Protein AF-A0A0P7IGK0-F1 (afdb_monomer)

pLDDT: mean 78.47, std 12.98, range [35.0, 95.25]

Sequence (120 aa):
MTKELELEAAMVIWEEIDNCSQQYQSAQTTGEQLEAYIVALGAYRDAVGTAQLRNDAMPFIEPLHIAWELAYRQGEIAESFDWDFTPWFVANCISFSEQGLSLKPDWQNRARTYGAKDAA

Mean predicted aligned error: 7.22 Å

Nearest PDB structures (foldseek):
  6z0c-assembly4_D  TM=3.788E-01  e=6.974E+00  Escherichia coli

Solvent-accessible surface area (backbone atoms only — not comparable to full-atom values): 6781 Å² total; per-residue (Å²): 134,55,77,65,57,49,51,53,47,29,47,52,52,33,50,45,53,49,48,48,29,50,44,51,83,75,52,93,64,91,43,77,70,60,45,54,39,23,51,25,38,36,55,33,41,73,74,61,34,72,71,48,53,43,60,66,34,47,78,46,40,63,58,49,52,52,31,49,54,45,21,48,73,73,43,91,70,90,67,47,63,76,81,48,48,45,50,49,43,52,72,70,26,42,41,63,36,75,90,44,76,45,73,40,97,57,29,70,62,53,23,50,50,49,88,58,69,79,90,120

Secondary structure (DSSP, 8-state):
--HHHHHHHHHHHHHHHHHHHHHHHH-----HHHHHHHHHHHHHHHHHHHHHHHHHHGGGHHHHHHHHHHHHTTS---S-IIIIIHHHHHHHHEEEETTEEEE-TTHHHHHHHTT-----

Structure (mmCIF, N/CA/C/O backbone):
data_AF-A0A0P7IGK0-F1
#
_entry.id   AF-A0A0P7IGK0-F1
#
loop_
_atom_site.group_PDB
_atom_site.id
_atom_site.type_symbol
_atom_site.label_atom_id
_atom_site.label_alt_id
_atom_site.label_comp_id
_atom_site.label_asym_id
_atom_site.label_entity_id
_atom_site.label_seq_id
_atom_site.pdbx_PDB_ins_code
_atom_site.Cartn_x
_atom_site.Cartn_y
_atom_site.Cartn_z
_atom_site.occupancy
_atom_site.B_iso_or_equiv
_atom_site.auth_seq_id
_atom_site.auth_comp_id
_atom_site.auth_asym_id
_atom_site.auth_atom_id
_atom_site.pdbx_PDB_model_num
ATOM 1 N N . MET A 1 1 ? 0.098 15.887 -10.584 1.00 59.16 1 MET A N 1
ATOM 2 C CA . MET A 1 1 ? -1.139 15.091 -10.466 1.00 59.16 1 MET A CA 1
ATOM 3 C C . MET A 1 1 ? -2.311 16.059 -10.330 1.00 59.16 1 MET A C 1
ATOM 5 O O . MET A 1 1 ? -2.127 17.102 -9.713 1.00 59.16 1 MET A O 1
ATOM 9 N N . THR A 1 2 ? -3.444 15.824 -10.993 1.00 74.19 2 THR A N 1
ATOM 10 C CA . THR A 1 2 ? -4.663 16.639 -10.806 1.00 74.19 2 THR A CA 1
ATOM 11 C C . THR A 1 2 ? -5.426 16.143 -9.572 1.00 74.19 2 THR A C 1
ATOM 13 O O . THR A 1 2 ? -5.249 14.997 -9.172 1.00 74.19 2 THR A O 1
ATOM 16 N N . LYS A 1 3 ? -6.302 16.970 -8.983 1.00 75.94 3 LYS A N 1
ATOM 17 C CA . LYS A 1 3 ? -7.123 16.581 -7.814 1.00 75.94 3 LYS A CA 1
ATOM 18 C C . LYS A 1 3 ? -8.012 15.358 -8.067 1.00 75.94 3 LYS A C 1
ATOM 20 O O . LYS A 1 3 ? -8.323 14.621 -7.143 1.00 75.94 3 LYS A O 1
ATOM 25 N N . GLU A 1 4 ? -8.439 15.166 -9.310 1.00 74.25 4 GLU A N 1
ATOM 26 C CA . GLU A 1 4 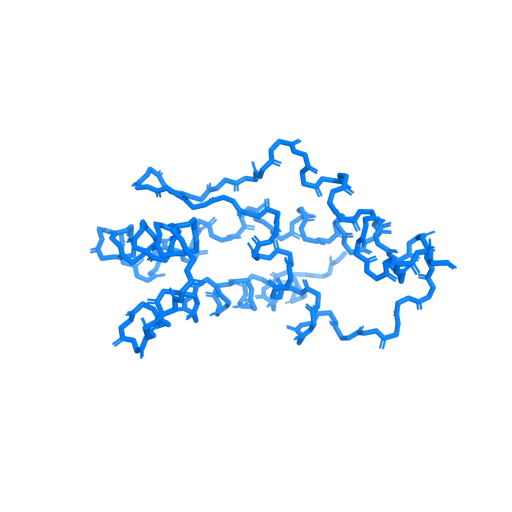? -9.239 14.008 -9.724 1.00 74.25 4 GLU A CA 1
ATOM 27 C C . GLU A 1 4 ? -8.405 12.723 -9.677 1.00 74.25 4 GLU A C 1
ATOM 29 O O . GLU A 1 4 ? -8.826 11.756 -9.054 1.00 74.25 4 GLU A O 1
ATOM 34 N N . LEU A 1 5 ? -7.173 12.757 -10.198 1.00 72.38 5 LEU A N 1
ATOM 35 C CA . LEU A 1 5 ? -6.245 11.622 -10.135 1.00 72.38 5 LEU A CA 1
ATOM 36 C C . LEU A 1 5 ? -5.850 11.271 -8.692 1.00 72.38 5 LEU A C 1
ATOM 38 O O . LEU A 1 5 ? -5.661 10.105 -8.369 1.00 72.38 5 LEU A O 1
ATOM 42 N N . GLU A 1 6 ? -5.745 12.267 -7.808 1.00 73.81 6 GLU A N 1
ATOM 43 C CA . GLU A 1 6 ? -5.492 12.042 -6.376 1.00 73.81 6 GLU A CA 1
ATOM 44 C C . GLU A 1 6 ? -6.653 11.301 -5.698 1.00 73.81 6 GLU A C 1
ATOM 46 O O . GLU A 1 6 ? -6.429 10.417 -4.873 1.00 73.81 6 GLU A O 1
ATOM 51 N N . LEU A 1 7 ? -7.896 11.637 -6.055 1.00 74.75 7 LEU A N 1
ATOM 52 C CA . LEU A 1 7 ? -9.089 10.973 -5.527 1.00 74.75 7 LEU A CA 1
ATOM 53 C C . LEU A 1 7 ? -9.243 9.553 -6.069 1.00 74.75 7 LEU A C 1
ATOM 55 O O . LEU A 1 7 ? -9.592 8.659 -5.301 1.00 74.75 7 LEU A O 1
ATOM 59 N N . GLU A 1 8 ? -8.964 9.345 -7.355 1.00 77.25 8 GLU A N 1
ATOM 60 C CA . GLU A 1 8 ? -8.943 8.015 -7.968 1.00 77.25 8 GLU A CA 1
ATOM 61 C C . GLU A 1 8 ? -7.874 7.138 -7.312 1.00 77.25 8 GLU A C 1
ATOM 63 O O . GLU A 1 8 ? -8.190 6.053 -6.835 1.00 77.25 8 GLU A O 1
ATOM 68 N N . ALA A 1 9 ? -6.647 7.644 -7.156 1.00 77.44 9 ALA A N 1
ATOM 69 C CA . ALA A 1 9 ? -5.580 6.935 -6.455 1.00 77.44 9 ALA A CA 1
ATOM 70 C C . ALA A 1 9 ? -5.970 6.585 -5.010 1.00 77.44 9 ALA A C 1
ATOM 72 O O . ALA A 1 9 ? -5.777 5.453 -4.577 1.00 77.44 9 ALA A O 1
ATOM 73 N N . ALA A 1 10 ? -6.567 7.521 -4.266 1.00 79.62 10 ALA A N 1
ATOM 74 C CA . ALA A 1 10 ? -7.054 7.241 -2.917 1.00 79.62 10 ALA A CA 1
ATOM 75 C C . ALA A 1 10 ? -8.161 6.184 -2.883 1.00 79.62 10 ALA A C 1
ATOM 77 O O . ALA A 1 10 ? -8.211 5.394 -1.943 1.00 79.62 10 ALA A O 1
ATOM 78 N N . MET A 1 11 ? -9.054 6.176 -3.876 1.00 81.50 11 MET A N 1
ATOM 79 C CA . MET A 1 11 ? -10.095 5.157 -3.983 1.00 81.50 11 MET A CA 1
ATOM 80 C C . MET A 1 11 ? -9.497 3.784 -4.256 1.00 81.50 11 MET A C 1
ATOM 82 O O . MET A 1 11 ? -9.836 2.859 -3.530 1.00 81.50 11 MET A O 1
ATOM 86 N N . VAL A 1 12 ? -8.562 3.669 -5.200 1.00 83.19 12 VAL A N 1
ATOM 87 C CA . VAL A 1 12 ? -7.899 2.392 -5.500 1.00 83.19 12 VAL A CA 1
ATOM 88 C C . VAL A 1 12 ? -7.099 1.899 -4.290 1.00 83.19 12 VAL A C 1
ATOM 90 O O . VAL A 1 12 ? -7.231 0.745 -3.902 1.00 83.19 12 VAL A O 1
ATOM 93 N N . ILE A 1 13 ? -6.337 2.769 -3.612 1.00 82.75 13 ILE A N 1
ATOM 94 C CA . ILE A 1 13 ? -5.620 2.396 -2.378 1.00 82.75 13 ILE A CA 1
ATOM 95 C C . ILE A 1 13 ? -6.606 1.880 -1.322 1.00 82.75 13 ILE A C 1
ATOM 97 O O . ILE A 1 13 ? -6.355 0.859 -0.687 1.00 82.75 13 ILE A O 1
ATOM 101 N N . TRP A 1 14 ? -7.719 2.586 -1.113 1.00 85.19 14 TRP A N 1
ATOM 102 C CA . TRP A 1 14 ? -8.732 2.180 -0.143 1.00 85.19 14 TRP A CA 1
ATOM 103 C C . TRP A 1 14 ? -9.383 0.842 -0.514 1.00 85.19 14 TRP A C 1
ATOM 105 O O . TRP A 1 14 ? -9.525 -0.007 0.363 1.00 85.19 14 TRP A O 1
ATOM 115 N N . GLU A 1 15 ? -9.749 0.639 -1.779 1.00 84.44 15 GLU A N 1
ATOM 116 C CA . GLU A 1 15 ? -10.328 -0.615 -2.270 1.00 84.44 15 GLU A CA 1
ATOM 117 C C . GLU A 1 15 ? -9.366 -1.781 -2.065 1.00 84.44 15 GLU A C 1
ATOM 119 O O . GLU A 1 15 ? -9.774 -2.819 -1.557 1.00 84.44 15 GLU A O 1
ATOM 124 N N . GLU A 1 16 ? -8.076 -1.591 -2.337 1.00 83.19 16 GLU A N 1
ATOM 125 C CA . GLU A 1 16 ? -7.069 -2.631 -2.125 1.00 83.19 16 GLU A CA 1
ATOM 126 C C . GLU A 1 16 ? -6.852 -2.953 -0.644 1.00 83.19 16 GLU A C 1
ATOM 128 O O . GLU A 1 16 ? -6.733 -4.122 -0.264 1.00 83.19 16 GLU A O 1
ATOM 133 N N . ILE A 1 17 ? -6.883 -1.942 0.225 1.00 80.69 17 ILE A N 1
ATOM 134 C CA . ILE A 1 17 ? -6.861 -2.147 1.677 1.00 80.69 17 ILE A CA 1
ATOM 135 C C . ILE A 1 17 ? -8.126 -2.904 2.124 1.00 80.69 17 ILE A C 1
ATOM 137 O O . ILE A 1 17 ? -8.041 -3.847 2.915 1.00 80.69 17 ILE A O 1
ATOM 141 N N . ASP A 1 18 ? -9.305 -2.546 1.611 1.00 81.50 18 ASP A N 1
ATOM 142 C CA . ASP A 1 18 ? -10.551 -3.233 1.957 1.00 81.50 18 ASP A CA 1
ATOM 143 C C . ASP A 1 18 ? -10.557 -4.680 1.443 1.00 81.50 18 ASP A C 1
ATOM 145 O O . ASP A 1 18 ? -10.900 -5.586 2.203 1.00 81.50 18 ASP A O 1
ATOM 149 N N . ASN A 1 19 ? -10.082 -4.923 0.219 1.00 80.19 19 ASN A N 1
ATOM 150 C CA . ASN A 1 19 ? -9.919 -6.248 -0.382 1.00 80.19 19 ASN A CA 1
ATOM 151 C C . ASN A 1 19 ? -8.998 -7.135 0.465 1.00 80.19 19 ASN A C 1
ATOM 153 O O . ASN A 1 19 ? -9.361 -8.271 0.778 1.00 80.19 19 ASN A O 1
ATOM 157 N N . CYS A 1 20 ? -7.855 -6.606 0.919 1.00 74.12 20 CYS A N 1
ATOM 158 C CA . CYS A 1 20 ? -6.967 -7.304 1.854 1.00 74.12 20 CYS A CA 1
ATOM 159 C C . CYS A 1 20 ? -7.699 -7.684 3.152 1.00 74.12 20 CYS A C 1
ATOM 161 O O . CYS A 1 20 ? -7.536 -8.795 3.658 1.00 74.12 20 CYS A O 1
ATOM 163 N N . SER A 1 21 ? -8.547 -6.789 3.674 1.00 71.75 21 SER A N 1
ATOM 164 C CA . SER A 1 21 ? -9.346 -7.056 4.878 1.00 71.75 21 SER A CA 1
ATOM 165 C C . SER A 1 21 ? -10.436 -8.111 4.654 1.00 71.75 21 SER A C 1
ATOM 167 O O . SER A 1 21 ? -10.701 -8.912 5.542 1.00 71.75 21 SER A O 1
ATOM 169 N N . GLN A 1 22 ? -11.063 -8.157 3.475 1.00 70.12 22 GLN A N 1
ATOM 170 C CA . GLN A 1 22 ? -12.124 -9.121 3.163 1.00 70.12 22 GLN A CA 1
ATOM 171 C C . GLN A 1 22 ? -11.570 -10.517 2.866 1.00 70.12 22 GLN A C 1
ATOM 173 O O . GLN A 1 22 ? -12.211 -11.523 3.184 1.00 70.12 22 GLN A O 1
ATOM 178 N N . GLN A 1 23 ? -10.359 -10.605 2.308 1.00 66.81 23 GLN A N 1
ATOM 179 C CA . GLN A 1 23 ? -9.670 -11.882 2.132 1.00 66.81 23 GLN A CA 1
ATOM 180 C C . GLN A 1 23 ? -9.487 -12.611 3.475 1.00 66.81 23 GLN A C 1
ATOM 182 O O . GLN A 1 23 ? -9.618 -13.827 3.494 1.00 66.81 23 GLN A O 1
ATOM 187 N N . TYR A 1 24 ? -9.372 -11.910 4.612 1.00 60.41 24 TYR A N 1
ATOM 188 C CA . TYR A 1 24 ? -9.472 -12.505 5.960 1.00 60.41 24 TYR A CA 1
ATOM 189 C C . TYR A 1 24 ? -10.686 -13.416 6.137 1.00 60.41 24 TYR A C 1
ATOM 191 O O . TYR A 1 24 ? -10.587 -14.539 6.623 1.00 60.41 24 TYR A O 1
ATOM 199 N N . GLN A 1 25 ? -11.856 -12.904 5.752 1.00 55.44 25 GLN A N 1
ATOM 200 C CA . GLN A 1 25 ? -13.133 -13.554 6.012 1.00 55.44 25 GLN A CA 1
ATOM 201 C C . GLN A 1 25 ? -13.324 -14.788 5.124 1.00 55.44 25 GLN A C 1
ATOM 203 O O . GLN A 1 25 ? -14.204 -15.605 5.393 1.00 55.44 25 GLN A O 1
ATOM 208 N N . SER A 1 26 ? -12.512 -14.925 4.070 1.00 53.47 26 SER A N 1
ATOM 209 C CA . SER A 1 26 ? -12.669 -15.943 3.030 1.00 53.47 26 SER A CA 1
ATOM 210 C C . SER A 1 26 ? -11.466 -16.880 2.854 1.00 53.47 26 SER A C 1
ATOM 212 O O . SER A 1 26 ? -11.644 -17.971 2.310 1.00 53.47 26 SER A O 1
ATOM 214 N N .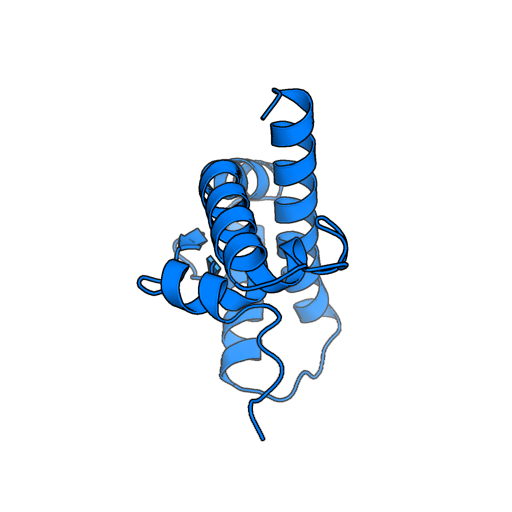 ALA A 1 27 ? -10.262 -16.515 3.308 1.00 51.56 27 ALA A N 1
ATOM 215 C CA . ALA A 1 27 ? -9.025 -17.192 2.930 1.00 51.56 27 ALA A CA 1
ATOM 216 C C . ALA A 1 27 ? -8.419 -18.064 4.047 1.00 51.56 27 ALA A C 1
ATOM 218 O O . ALA A 1 27 ? -8.087 -17.600 5.133 1.00 51.56 27 ALA A O 1
ATOM 219 N N . GLN A 1 28 ? -8.176 -19.338 3.712 1.00 48.56 28 GLN A N 1
ATOM 220 C CA . GLN A 1 28 ? -7.241 -20.252 4.389 1.00 48.56 28 GLN A CA 1
ATOM 221 C C . GLN A 1 28 ? -5.795 -20.013 3.897 1.00 48.56 28 GLN A C 1
ATOM 223 O O . GLN A 1 28 ? -5.120 -20.937 3.439 1.00 48.56 28 GLN A O 1
ATOM 228 N N . THR A 1 29 ? -5.331 -18.763 3.854 1.00 52.28 29 THR A N 1
ATOM 229 C CA . THR A 1 29 ? -4.056 -18.425 3.197 1.00 52.28 29 THR A CA 1
ATOM 230 C C . THR A 1 29 ? -2.849 -18.836 4.036 1.00 52.28 29 THR A C 1
ATOM 232 O O . THR A 1 29 ? -2.621 -18.333 5.129 1.00 52.28 29 THR A O 1
ATOM 235 N N . THR A 1 30 ? -2.040 -19.741 3.487 1.00 50.28 30 THR A N 1
ATOM 236 C CA . THR A 1 30 ? -0.821 -20.278 4.095 1.00 50.28 30 THR A CA 1
ATOM 237 C C . THR A 1 30 ? 0.334 -19.278 4.023 1.00 50.28 30 THR A C 1
ATOM 239 O O . THR A 1 30 ? 0.994 -19.152 2.992 1.00 50.28 30 THR A O 1
ATOM 242 N N . GLY A 1 31 ? 0.593 -18.600 5.140 1.00 59.22 31 GLY A N 1
ATOM 243 C CA . GLY A 1 31 ? 1.806 -17.826 5.402 1.00 59.22 31 GLY A CA 1
ATOM 244 C C . GLY A 1 31 ? 1.636 -16.976 6.661 1.00 59.22 31 GLY A C 1
ATOM 245 O O . GLY A 1 31 ? 0.892 -16.002 6.621 1.00 59.22 31 GLY A O 1
ATOM 246 N N . GLU A 1 32 ? 2.335 -17.310 7.756 1.00 56.97 32 GLU A N 1
ATOM 247 C CA . GLU A 1 32 ? 2.165 -16.666 9.082 1.00 56.97 32 GLU A CA 1
ATOM 248 C C . GLU A 1 32 ? 2.201 -15.128 9.029 1.00 56.97 32 GLU A C 1
ATOM 250 O O . GLU A 1 32 ? 1.452 -14.459 9.736 1.00 56.97 32 GLU A O 1
ATOM 255 N N . GLN A 1 33 ? 3.046 -14.551 8.169 1.00 60.28 33 GLN A N 1
ATOM 256 C CA . GLN A 1 33 ? 3.157 -13.097 8.028 1.00 60.28 33 GLN A CA 1
ATOM 257 C C . GLN A 1 33 ? 1.969 -12.467 7.296 1.00 60.28 33 GLN A C 1
ATOM 259 O O . GLN A 1 33 ? 1.561 -11.376 7.677 1.00 60.28 33 GLN A O 1
ATOM 264 N N . LEU A 1 34 ? 1.416 -13.134 6.278 1.00 62.50 34 LEU A N 1
ATOM 265 C CA . LEU A 1 34 ? 0.256 -12.650 5.523 1.00 62.50 34 LEU A CA 1
ATOM 266 C C . LEU A 1 34 ? -1.016 -12.748 6.373 1.00 62.50 34 LEU A C 1
ATOM 268 O O . LEU A 1 34 ? -1.822 -11.824 6.391 1.00 62.50 34 LEU A O 1
ATOM 272 N N . GLU A 1 35 ? -1.154 -13.835 7.129 1.00 67.44 35 GLU A N 1
ATOM 273 C CA . GLU A 1 35 ? -2.282 -14.051 8.033 1.00 67.44 35 GLU A CA 1
ATOM 274 C C . GLU A 1 35 ? -2.300 -13.014 9.167 1.00 67.44 35 GLU A C 1
ATOM 276 O O . GLU A 1 35 ? -3.319 -12.360 9.381 1.00 67.44 35 GLU A O 1
ATOM 281 N N . ALA A 1 36 ? -1.159 -12.757 9.818 1.00 68.31 36 ALA A N 1
ATOM 282 C CA . ALA A 1 36 ? -1.048 -11.700 10.828 1.00 68.31 36 ALA A CA 1
ATOM 283 C C . ALA A 1 36 ? -1.365 -10.301 10.260 1.00 68.31 36 ALA A C 1
ATOM 285 O O . ALA A 1 36 ? -1.982 -9.479 10.939 1.00 68.31 36 ALA A O 1
ATOM 286 N N . TYR A 1 37 ? -0.978 -10.043 9.007 1.00 69.25 37 TYR A N 1
ATOM 287 C CA . TYR A 1 37 ? -1.248 -8.791 8.294 1.00 69.25 37 TYR A CA 1
ATOM 288 C C . TYR A 1 37 ? -2.740 -8.539 8.103 1.00 69.25 37 TYR A C 1
ATOM 290 O O . TYR A 1 37 ? -3.263 -7.471 8.418 1.00 69.25 37 TYR A O 1
ATOM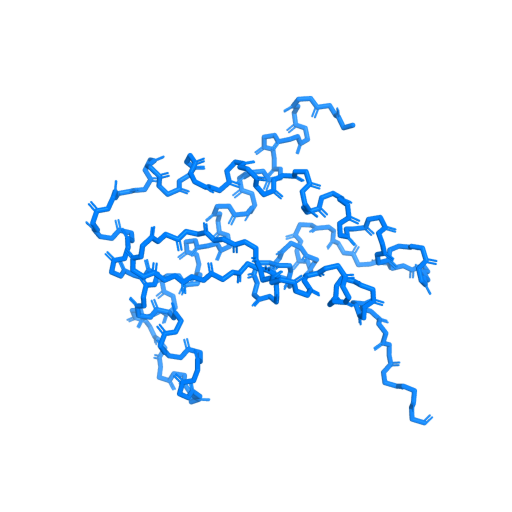 298 N N . ILE A 1 38 ? -3.415 -9.563 7.593 1.00 71.56 38 ILE A N 1
ATOM 299 C CA . ILE A 1 38 ? -4.831 -9.551 7.271 1.00 71.56 38 ILE A CA 1
ATOM 300 C C . ILE A 1 38 ? -5.664 -9.444 8.561 1.00 71.56 38 ILE A C 1
ATOM 302 O O . ILE A 1 38 ? -6.613 -8.662 8.620 1.00 71.56 38 ILE A O 1
ATOM 306 N N . VAL A 1 39 ? -5.259 -10.152 9.623 1.00 74.62 39 VAL A N 1
ATOM 307 C CA . VAL A 1 39 ? -5.886 -10.078 10.953 1.00 74.62 39 VAL A CA 1
ATOM 308 C C . VAL A 1 39 ? -5.776 -8.675 11.551 1.00 74.62 39 VAL A C 1
ATOM 310 O O . VAL A 1 39 ? -6.783 -8.122 11.993 1.00 74.62 39 VAL A O 1
ATOM 313 N N . ALA A 1 40 ? -4.580 -8.076 11.549 1.00 75.00 40 ALA A N 1
ATOM 314 C CA . ALA A 1 40 ? -4.373 -6.740 12.109 1.00 75.00 40 ALA A CA 1
ATOM 315 C C . ALA A 1 40 ? -5.198 -5.675 11.370 1.00 75.00 40 ALA A C 1
ATOM 317 O O . ALA A 1 40 ? -5.782 -4.792 11.998 1.00 75.00 40 ALA A O 1
ATOM 318 N N . LEU A 1 41 ? -5.294 -5.783 10.042 1.00 77.19 41 LEU A N 1
ATOM 319 C CA . LEU A 1 41 ? -6.086 -4.872 9.221 1.00 77.19 41 LEU A CA 1
ATOM 320 C C . LEU A 1 41 ? -7.598 -5.044 9.437 1.00 77.19 41 LEU A C 1
ATOM 322 O O . LEU A 1 41 ? -8.313 -4.046 9.542 1.00 77.19 41 LEU A O 1
ATOM 326 N N . GLY A 1 42 ? -8.086 -6.283 9.548 1.00 79.62 42 GLY A N 1
ATOM 327 C CA . GLY A 1 42 ? -9.482 -6.559 9.897 1.00 79.62 42 GLY A CA 1
ATOM 328 C C . GLY A 1 42 ? -9.858 -5.964 11.257 1.00 79.62 42 GLY A C 1
ATOM 329 O O . GLY A 1 42 ? -10.826 -5.213 11.358 1.00 79.62 42 GLY A O 1
ATOM 330 N N . ALA A 1 43 ? -9.029 -6.202 12.279 1.00 80.50 43 ALA A N 1
ATOM 331 C CA . ALA A 1 43 ? -9.230 -5.646 13.616 1.00 80.50 43 ALA A CA 1
ATOM 332 C C . ALA A 1 43 ? -9.205 -4.108 13.622 1.00 80.50 43 ALA A C 1
ATOM 334 O O . ALA A 1 43 ? -10.030 -3.472 14.281 1.00 80.50 43 ALA A O 1
ATOM 335 N N . TYR A 1 44 ? -8.291 -3.499 12.860 1.00 81.56 44 TYR A N 1
ATOM 336 C CA . TYR A 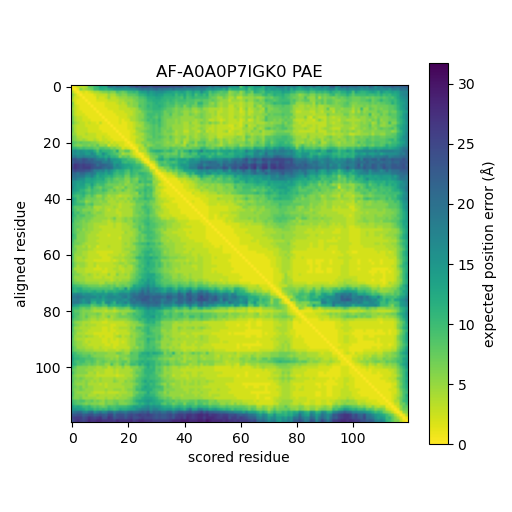1 44 ? -8.224 -2.047 12.724 1.00 81.56 44 TYR A CA 1
ATOM 337 C C . TYR A 1 44 ? -9.483 -1.480 12.059 1.00 81.56 44 TYR A C 1
ATOM 339 O O . TYR A 1 44 ? -10.088 -0.548 12.589 1.00 81.56 44 TYR A O 1
ATOM 347 N N . ARG A 1 45 ? -9.932 -2.077 10.945 1.00 83.25 45 ARG A N 1
ATOM 348 C CA . ARG A 1 45 ? -11.174 -1.693 10.258 1.00 83.25 45 ARG A CA 1
ATOM 349 C C . ARG A 1 45 ? -12.379 -1.773 11.192 1.00 83.25 45 ARG A C 1
ATOM 351 O O . ARG A 1 45 ? -13.175 -0.835 11.208 1.00 83.25 45 ARG A O 1
ATOM 358 N N . ASP A 1 46 ? -12.511 -2.853 11.955 1.00 84.69 46 ASP A N 1
ATOM 359 C CA . ASP A 1 46 ? -13.619 -3.033 12.898 1.00 84.69 46 ASP A CA 1
ATOM 360 C C . ASP A 1 46 ? -13.595 -1.982 14.020 1.00 84.69 46 ASP A C 1
ATOM 362 O O . ASP A 1 46 ? -14.649 -1.549 14.490 1.00 84.69 46 ASP A O 1
ATOM 366 N N . ALA A 1 47 ? -12.404 -1.521 14.417 1.00 85.62 47 ALA A N 1
ATOM 367 C CA . ALA A 1 47 ? -12.238 -0.497 15.442 1.00 85.62 47 ALA A CA 1
ATOM 368 C C . ALA A 1 47 ? -12.543 0.928 14.946 1.00 85.62 47 ALA A C 1
ATOM 370 O O . ALA A 1 47 ? -13.168 1.703 15.673 1.00 85.62 47 ALA A O 1
ATOM 371 N N . VAL A 1 48 ? -12.096 1.299 13.739 1.00 84.44 48 VAL A N 1
ATOM 372 C CA . VAL A 1 48 ? -12.175 2.692 13.245 1.00 84.44 48 VAL A CA 1
ATOM 373 C C . VAL A 1 48 ? -13.305 2.938 12.241 1.00 84.44 48 VAL A C 1
ATOM 375 O O . VAL A 1 48 ? -13.748 4.073 12.057 1.00 84.44 48 VAL A O 1
ATOM 378 N N . GLY A 1 49 ? -13.804 1.880 11.604 1.00 86.50 49 GLY A N 1
ATOM 379 C CA . GLY A 1 49 ? -14.815 1.935 10.556 1.00 86.50 49 GLY A CA 1
ATOM 380 C C . GLY A 1 49 ? -14.279 2.379 9.189 1.00 86.50 49 GLY A C 1
ATOM 381 O O . GLY A 1 49 ? -13.224 2.996 9.047 1.00 86.50 49 GLY A O 1
ATOM 382 N N . THR A 1 50 ? -15.058 2.096 8.142 1.00 83.81 50 THR A N 1
ATOM 383 C CA . THR A 1 50 ? -14.668 2.311 6.736 1.00 83.81 50 THR A CA 1
ATOM 384 C C . THR A 1 50 ? -14.332 3.770 6.401 1.00 83.81 50 THR A C 1
ATOM 386 O O . THR A 1 50 ? -13.437 4.027 5.601 1.00 83.81 50 THR A O 1
ATOM 389 N N . ALA A 1 51 ? -15.021 4.740 7.011 1.00 86.19 51 ALA A N 1
ATOM 390 C CA . ALA A 1 51 ? -14.778 6.159 6.743 1.00 86.19 51 ALA A CA 1
ATOM 391 C C . ALA A 1 51 ? -13.401 6.620 7.247 1.00 86.19 51 ALA A C 1
ATOM 393 O O . ALA A 1 51 ? -12.709 7.361 6.551 1.00 86.19 51 ALA A O 1
ATOM 394 N N . GLN A 1 52 ? -12.998 6.164 8.436 1.00 86.19 52 GLN A N 1
ATOM 395 C CA . GLN A 1 52 ? -11.697 6.503 8.998 1.00 86.19 52 GLN A CA 1
ATOM 396 C C . GLN A 1 52 ? -10.581 5.774 8.247 1.00 86.19 52 GLN A C 1
ATOM 398 O O . GLN A 1 52 ? -9.629 6.421 7.832 1.00 86.19 52 GLN A O 1
ATOM 403 N N . LEU A 1 53 ? -10.777 4.492 7.918 1.00 83.38 53 LEU A N 1
ATOM 404 C CA . LEU A 1 53 ? -9.846 3.732 7.079 1.00 83.38 53 LEU A CA 1
ATOM 405 C C . LEU A 1 53 ? -9.544 4.440 5.745 1.00 83.38 53 LEU A C 1
ATOM 407 O O . LEU A 1 53 ? -8.395 4.501 5.314 1.00 83.38 53 LEU A O 1
ATOM 411 N N . ARG A 1 54 ? -10.566 5.029 5.110 1.00 84.88 54 ARG A N 1
ATOM 412 C CA . ARG A 1 54 ? -10.395 5.846 3.900 1.00 84.88 54 ARG A CA 1
ATOM 413 C C . ARG A 1 54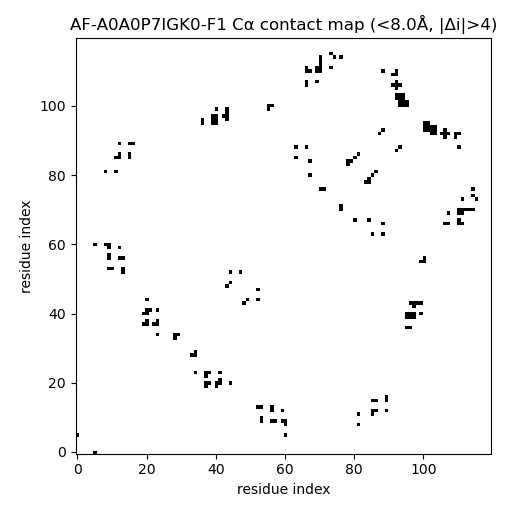 ? -9.580 7.115 4.161 1.00 84.88 54 ARG A C 1
ATOM 415 O O . ARG A 1 54 ? -8.727 7.457 3.349 1.00 84.88 54 ARG A O 1
ATOM 422 N N . ASN A 1 55 ? -9.829 7.815 5.268 1.00 87.81 55 ASN A N 1
ATOM 423 C CA . ASN A 1 55 ? -9.027 8.984 5.643 1.00 87.81 55 ASN A CA 1
ATOM 424 C C . ASN A 1 55 ? -7.561 8.608 5.877 1.00 87.81 55 ASN A C 1
ATOM 426 O O . ASN A 1 55 ? -6.677 9.348 5.455 1.00 87.81 55 ASN A O 1
ATOM 430 N N . ASP A 1 56 ? -7.307 7.451 6.483 1.00 87.38 56 ASP A N 1
ATOM 431 C CA . ASP A 1 56 ? -5.956 6.962 6.761 1.00 87.38 56 ASP A CA 1
ATOM 432 C C . ASP A 1 56 ? -5.235 6.472 5.500 1.00 87.38 56 ASP A C 1
ATOM 434 O O . ASP A 1 56 ? -4.009 6.403 5.489 1.00 87.38 56 ASP A O 1
ATOM 438 N N . ALA A 1 57 ? -5.968 6.185 4.418 1.00 86.44 57 ALA A N 1
ATOM 439 C CA . ALA A 1 57 ? -5.404 5.860 3.111 1.00 86.44 57 ALA A CA 1
ATOM 440 C C . ALA A 1 57 ? -4.921 7.101 2.329 1.00 86.44 57 ALA A C 1
ATOM 442 O O . ALA A 1 57 ? -3.969 7.013 1.551 1.00 86.44 57 ALA A O 1
ATOM 443 N N . MET A 1 58 ? -5.538 8.271 2.546 1.00 88.12 58 MET A N 1
ATOM 444 C CA . MET A 1 58 ? -5.226 9.516 1.819 1.00 88.12 58 MET A CA 1
ATOM 445 C C . MET A 1 58 ? -3.737 9.923 1.863 1.00 88.12 58 MET A C 1
ATOM 447 O O . MET A 1 58 ? -3.207 10.326 0.826 1.00 88.12 58 MET A O 1
ATOM 451 N N . PRO A 1 59 ? -3.011 9.808 2.994 1.00 90.81 59 PRO A N 1
ATOM 452 C CA . PRO A 1 59 ? -1.588 10.146 3.054 1.00 90.81 59 PRO A CA 1
ATOM 453 C C . PRO A 1 59 ? -0.690 9.307 2.134 1.00 90.81 59 PRO A C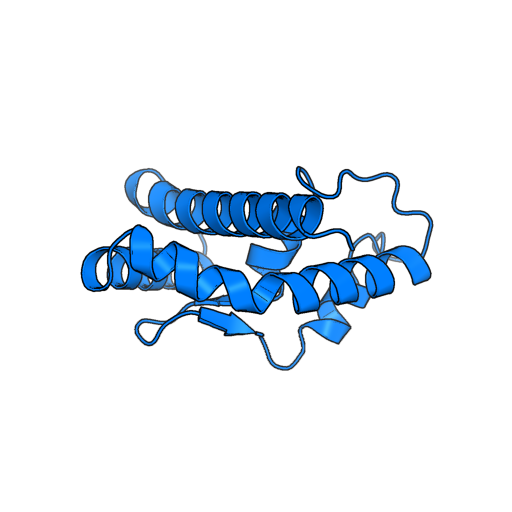 1
ATOM 455 O O . PRO A 1 59 ? 0.458 9.687 1.912 1.00 90.81 59 PRO A O 1
ATOM 458 N N . PHE A 1 60 ? -1.174 8.185 1.591 1.00 91.38 60 PHE A N 1
ATOM 459 C CA . PHE A 1 60 ? -0.387 7.319 0.711 1.00 91.38 60 PHE A CA 1
ATOM 460 C C . PHE A 1 60 ? -0.457 7.702 -0.772 1.00 91.38 60 PHE A C 1
ATOM 462 O O . PHE A 1 60 ? 0.302 7.131 -1.551 1.00 91.38 60 PHE A O 1
ATOM 469 N N . ILE A 1 61 ? -1.272 8.692 -1.166 1.00 90.56 61 ILE A N 1
ATOM 470 C CA . ILE A 1 61 ? -1.355 9.166 -2.562 1.00 90.56 61 ILE A CA 1
ATOM 471 C C . ILE A 1 61 ? 0.019 9.625 -3.084 1.00 90.56 61 ILE A C 1
ATOM 473 O O . ILE A 1 61 ? 0.477 9.184 -4.138 1.00 90.56 61 ILE A O 1
ATOM 477 N N . GLU A 1 62 ? 0.696 10.514 -2.352 1.00 91.50 62 GLU A N 1
ATOM 478 C CA . GLU A 1 62 ? 2.011 11.028 -2.754 1.00 91.50 62 GLU A CA 1
ATOM 479 C C . GLU A 1 62 ? 3.082 9.916 -2.766 1.00 91.50 62 GLU A C 1
ATOM 481 O O . GLU A 1 62 ? 3.767 9.766 -3.782 1.00 91.50 62 GLU A O 1
ATOM 486 N N . PRO A 1 63 ? 3.210 9.080 -1.717 1.00 94.12 63 PRO A N 1
ATOM 487 C CA . PRO A 1 63 ? 4.071 7.901 -1.739 1.00 94.12 63 PRO A CA 1
ATOM 488 C C . PRO A 1 63 ? 3.814 6.943 -2.909 1.00 94.12 63 PRO A C 1
ATOM 490 O O . PRO A 1 63 ? 4.781 6.479 -3.510 1.00 94.12 63 PRO A O 1
ATOM 493 N N . LEU A 1 64 ? 2.551 6.676 -3.262 1.00 90.94 64 LEU A N 1
ATOM 494 C CA . LEU A 1 64 ? 2.183 5.837 -4.407 1.00 90.94 64 LEU A CA 1
ATOM 495 C C . LEU A 1 64 ? 2.699 6.450 -5.713 1.00 90.94 64 LEU A C 1
ATOM 497 O O . LEU A 1 64 ? 3.339 5.764 -6.508 1.00 90.94 64 LEU A O 1
ATOM 501 N N . HIS A 1 65 ? 2.494 7.754 -5.912 1.00 89.69 65 HIS A N 1
ATOM 502 C CA . HIS A 1 65 ? 2.991 8.451 -7.097 1.00 89.69 65 HIS A CA 1
ATOM 503 C C . HIS A 1 65 ? 4.524 8.424 -7.183 1.00 89.69 65 HIS A C 1
ATOM 505 O O . HIS A 1 65 ? 5.084 8.116 -8.233 1.00 89.69 65 HIS A O 1
ATOM 511 N N . ILE A 1 66 ? 5.220 8.682 -6.071 1.00 92.12 66 ILE A N 1
ATOM 512 C CA . ILE A 1 66 ? 6.686 8.595 -6.022 1.00 92.12 66 ILE A CA 1
ATOM 513 C C . ILE A 1 66 ? 7.147 7.165 -6.314 1.00 92.12 66 ILE A C 1
ATOM 515 O O . ILE A 1 66 ? 8.119 6.973 -7.042 1.00 92.12 66 ILE A O 1
ATOM 519 N N . ALA A 1 67 ? 6.478 6.160 -5.753 1.00 91.19 67 ALA A N 1
ATOM 520 C CA . ALA A 1 67 ? 6.813 4.766 -5.991 1.00 91.19 67 ALA A CA 1
ATOM 521 C C . ALA A 1 67 ? 6.649 4.402 -7.475 1.00 91.19 67 ALA A C 1
ATOM 523 O O . ALA A 1 67 ? 7.531 3.749 -8.029 1.00 91.19 67 ALA A O 1
ATOM 524 N N . TRP A 1 68 ? 5.580 4.878 -8.121 1.00 88.25 68 TRP A N 1
ATOM 525 C CA . TRP A 1 68 ? 5.338 4.669 -9.548 1.00 88.25 68 TRP A CA 1
ATOM 526 C C . TRP A 1 68 ? 6.445 5.285 -10.400 1.00 88.25 68 TRP A C 1
ATOM 528 O O . TRP A 1 68 ? 7.026 4.616 -11.247 1.00 88.25 68 TRP A O 1
ATOM 538 N N . GLU A 1 69 ? 6.819 6.533 -10.114 1.00 88.94 69 GLU A N 1
ATOM 539 C CA . GLU A 1 69 ? 7.923 7.222 -10.789 1.00 88.94 69 GLU A CA 1
ATOM 540 C C . GLU A 1 69 ? 9.271 6.514 -10.588 1.00 88.94 69 GLU A C 1
ATOM 542 O O . GLU A 1 69 ? 10.087 6.427 -11.507 1.00 88.94 69 GLU A O 1
ATOM 547 N N . LEU A 1 70 ? 9.531 6.002 -9.381 1.00 89.75 70 LEU A N 1
ATOM 548 C CA . LEU A 1 70 ? 10.746 5.242 -9.087 1.00 89.75 70 LEU A CA 1
ATOM 549 C C . LEU A 1 70 ? 10.803 3.936 -9.877 1.00 89.75 70 LEU A C 1
ATOM 551 O O . LEU A 1 70 ? 11.879 3.584 -10.363 1.00 89.75 70 LEU A O 1
ATOM 555 N N . ALA A 1 71 ? 9.671 3.250 -10.000 1.00 86.31 71 ALA A N 1
ATOM 556 C CA . ALA A 1 71 ? 9.552 2.020 -10.759 1.00 86.31 71 ALA A CA 1
ATOM 557 C C . ALA A 1 71 ? 9.700 2.297 -12.269 1.00 86.31 71 ALA A C 1
ATOM 559 O O . ALA A 1 71 ? 10.538 1.690 -12.933 1.00 86.31 71 ALA A O 1
ATOM 560 N N . TYR A 1 72 ? 8.988 3.298 -12.798 1.00 82.25 72 TYR A N 1
ATOM 561 C CA . TYR A 1 72 ? 9.007 3.676 -14.217 1.00 82.25 72 TYR A CA 1
ATOM 562 C C . TYR A 1 72 ? 10.396 4.123 -14.704 1.00 82.25 72 TYR A C 1
ATOM 564 O O . TYR A 1 72 ? 10.767 3.945 -15.860 1.00 82.25 72 TYR A O 1
ATOM 572 N N . ARG A 1 73 ? 11.225 4.692 -13.822 1.00 76.88 73 ARG A N 1
ATOM 573 C CA . ARG A 1 73 ? 12.611 5.064 -14.164 1.00 76.88 73 ARG A CA 1
ATOM 574 C C . ARG A 1 73 ? 13.564 3.873 -14.296 1.00 76.88 73 ARG A C 1
ATOM 576 O O . ARG A 1 73 ? 14.645 4.056 -14.851 1.00 76.88 73 ARG A O 1
ATOM 583 N N . GLN A 1 74 ? 13.212 2.695 -13.778 1.00 72.06 74 GLN A N 1
ATOM 584 C CA . GLN A 1 74 ? 14.028 1.476 -13.887 1.00 72.06 74 GLN A CA 1
ATOM 585 C C . GLN A 1 74 ? 13.755 0.691 -15.182 1.00 72.06 74 GLN A C 1
ATOM 587 O O . GLN A 1 74 ? 14.545 -0.176 -15.548 1.00 72.06 74 GLN A O 1
ATOM 592 N N . GLY A 1 75 ? 12.684 1.020 -15.910 1.00 65.69 75 GLY A N 1
ATOM 593 C CA . GLY A 1 75 ? 12.340 0.429 -17.201 1.00 65.69 75 GLY A CA 1
ATOM 594 C C . GLY A 1 75 ? 10.945 0.847 -17.663 1.00 65.69 75 GLY A C 1
ATOM 595 O O . GLY A 1 75 ? 10.172 1.405 -16.893 1.00 65.69 75 GLY A O 1
ATOM 596 N N . GLU A 1 76 ? 10.603 0.568 -18.922 1.00 59.88 76 GLU A N 1
ATOM 597 C CA . GLU A 1 76 ? 9.236 0.764 -19.418 1.00 59.88 76 GLU A CA 1
ATOM 598 C C . GLU A 1 76 ? 8.305 -0.265 -18.769 1.00 59.88 76 GLU A C 1
ATOM 600 O O . GLU A 1 76 ? 8.176 -1.402 -19.226 1.00 59.88 76 GLU A O 1
ATOM 605 N N . ILE A 1 77 ? 7.675 0.124 -17.665 1.00 62.34 77 ILE A N 1
ATOM 606 C CA . ILE A 1 77 ? 6.618 -0.667 -17.048 1.00 62.34 77 ILE A CA 1
ATOM 607 C C . ILE A 1 77 ? 5.365 -0.462 -17.903 1.00 62.34 77 ILE A C 1
ATOM 609 O O . ILE A 1 77 ? 4.776 0.615 -17.901 1.00 62.34 77 ILE A O 1
ATOM 613 N N . ALA A 1 78 ? 4.982 -1.489 -18.662 1.00 59.62 78 ALA A N 1
ATOM 614 C CA . ALA A 1 78 ? 3.764 -1.500 -19.482 1.00 59.62 78 ALA A CA 1
ATOM 615 C C . ALA A 1 78 ? 2.500 -1.882 -18.683 1.00 59.62 78 ALA A C 1
ATOM 617 O O . ALA A 1 78 ? 1.452 -2.145 -19.270 1.00 59.62 78 ALA A O 1
ATOM 618 N N . GLU A 1 79 ? 2.621 -1.976 -17.362 1.00 70.38 79 GLU A N 1
ATOM 619 C CA . GLU A 1 79 ? 1.583 -2.467 -16.460 1.00 70.38 79 GLU A CA 1
ATOM 620 C C . GLU A 1 79 ? 0.614 -1.352 -16.070 1.00 70.38 79 GLU A C 1
ATOM 622 O O . GLU A 1 79 ? 0.924 -0.160 -16.153 1.00 70.38 79 GLU A O 1
ATOM 627 N N . SER A 1 80 ? -0.591 -1.741 -15.675 1.00 81.00 80 SER A N 1
ATOM 628 C CA . SER A 1 80 ? -1.615 -0.790 -15.275 1.00 81.00 80 SER A CA 1
ATOM 629 C C . SER A 1 80 ? -1.315 -0.231 -13.877 1.00 81.00 80 SER A C 1
ATOM 631 O O . SER A 1 80 ? -0.982 -0.954 -12.936 1.00 81.00 80 SER A O 1
ATOM 633 N N . PHE A 1 81 ? -1.468 1.088 -13.732 1.00 82.38 81 PHE A N 1
ATOM 634 C CA . PHE A 1 81 ? -1.280 1.778 -12.455 1.00 82.38 81 PHE A CA 1
ATOM 635 C C . PHE A 1 81 ? -2.254 1.277 -11.375 1.00 82.38 81 PHE A C 1
ATOM 637 O O . PHE A 1 81 ? -1.863 1.052 -10.231 1.00 82.38 81 PHE A O 1
ATOM 644 N N . ASP A 1 82 ? -3.521 1.109 -11.737 1.00 79.25 82 ASP A N 1
ATOM 645 C CA . ASP A 1 82 ? -4.637 0.765 -10.860 1.00 79.25 82 ASP A CA 1
ATOM 646 C C . ASP A 1 82 ? -4.801 -0.747 -10.638 1.00 79.25 82 ASP A C 1
ATOM 648 O O . ASP A 1 82 ? -5.098 -1.153 -9.519 1.00 79.25 82 ASP A O 1
ATOM 652 N N . TRP A 1 83 ? -4.553 -1.577 -11.656 1.00 77.06 83 TRP A N 1
ATOM 653 C CA . TRP A 1 83 ? -4.778 -3.028 -11.598 1.00 77.06 83 TRP A CA 1
ATOM 654 C C . TRP A 1 83 ? -3.551 -3.837 -11.176 1.00 77.06 83 TRP A C 1
ATOM 656 O O . TRP A 1 83 ? -3.717 -4.911 -10.603 1.00 77.06 83 TRP A O 1
ATOM 666 N N . ASP A 1 84 ? -2.339 -3.336 -11.428 1.00 82.69 84 ASP A N 1
ATOM 667 C CA . ASP A 1 84 ? -1.104 -4.075 -11.133 1.00 82.69 84 ASP A CA 1
ATOM 668 C C . ASP A 1 84 ? -0.292 -3.375 -10.035 1.00 82.69 84 ASP A C 1
ATOM 670 O O . ASP A 1 84 ? -0.003 -3.942 -8.973 1.00 82.69 84 ASP A O 1
ATOM 674 N N . PHE A 1 85 ? 0.035 -2.099 -10.252 1.00 86.12 85 PHE A N 1
ATOM 675 C CA . PHE A 1 85 ? 0.986 -1.403 -9.394 1.00 86.12 85 PHE A CA 1
ATOM 676 C C . PHE A 1 85 ? 0.426 -1.003 -8.038 1.00 86.12 85 PHE A C 1
ATOM 678 O O . PHE A 1 85 ? 1.098 -1.184 -7.022 1.00 86.12 85 PHE A O 1
ATOM 685 N N . THR A 1 86 ? -0.783 -0.444 -7.996 1.00 88.06 86 THR A N 1
ATOM 686 C CA . THR A 1 86 ? -1.381 -0.003 -6.732 1.00 88.06 86 THR A CA 1
ATOM 687 C C . THR A 1 86 ? -1.601 -1.176 -5.765 1.00 88.06 86 THR A C 1
ATOM 689 O O . THR A 1 86 ? -1.147 -1.058 -4.621 1.00 88.06 86 THR A O 1
ATOM 692 N N . PRO A 1 87 ? -2.153 -2.335 -6.185 1.00 84.00 87 PRO A N 1
ATOM 693 C CA . PRO A 1 87 ? -2.219 -3.530 -5.338 1.00 84.00 87 PRO A CA 1
ATOM 694 C C . PRO A 1 87 ? -0.842 -3.972 -4.833 1.00 84.00 87 PRO A C 1
ATOM 696 O O . PRO A 1 87 ? -0.647 -4.217 -3.637 1.00 84.00 87 PRO A O 1
ATOM 699 N N . TRP A 1 88 ? 0.161 -4.006 -5.719 1.00 87.19 88 TRP A N 1
ATOM 700 C CA . TRP A 1 88 ? 1.524 -4.350 -5.323 1.00 87.19 88 TRP A CA 1
ATOM 701 C C . TRP A 1 88 ? 2.091 -3.362 -4.296 1.00 87.19 88 TRP A C 1
ATOM 703 O O . TRP A 1 88 ? 2.704 -3.790 -3.313 1.00 87.19 88 TRP A O 1
ATOM 713 N N . PHE A 1 89 ? 1.879 -2.058 -4.487 1.00 90.44 89 PHE A N 1
ATOM 714 C CA . PHE A 1 89 ? 2.343 -1.014 -3.578 1.00 90.44 89 PHE A CA 1
ATOM 715 C C . PHE A 1 89 ? 1.701 -1.169 -2.199 1.00 90.44 89 PHE A C 1
ATOM 717 O O . PHE A 1 89 ? 2.406 -1.130 -1.191 1.00 90.44 89 PHE A O 1
ATOM 724 N N . VAL A 1 90 ? 0.392 -1.412 -2.135 1.00 87.56 90 VAL A N 1
ATOM 725 C CA . VAL A 1 90 ? -0.315 -1.642 -0.869 1.00 87.56 90 VAL A CA 1
ATOM 726 C C . VAL A 1 90 ? 0.260 -2.864 -0.144 1.00 87.56 90 VAL A C 1
ATOM 728 O O . VAL A 1 90 ? 0.614 -2.770 1.031 1.00 87.56 90 VAL A O 1
ATOM 731 N N . ALA A 1 91 ? 0.470 -3.979 -0.845 1.00 83.69 91 ALA A N 1
ATOM 732 C CA . ALA A 1 91 ? 1.019 -5.195 -0.244 1.00 83.69 91 ALA A CA 1
ATOM 733 C C . ALA A 1 91 ? 2.487 -5.041 0.213 1.00 83.69 91 ALA A C 1
ATOM 735 O O . ALA A 1 91 ? 2.906 -5.539 1.268 1.00 83.69 91 ALA A O 1
ATOM 736 N N . ASN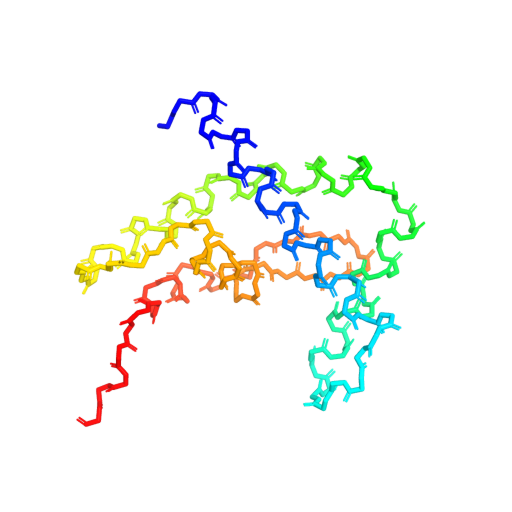 A 1 92 ? 3.306 -4.343 -0.576 1.00 86.50 92 ASN A N 1
ATOM 737 C CA . ASN A 1 92 ? 4.754 -4.350 -0.399 1.00 86.50 92 ASN A CA 1
ATOM 738 C C . ASN A 1 92 ? 5.289 -3.131 0.341 1.00 86.50 92 ASN A C 1
ATOM 740 O O . ASN A 1 92 ? 6.274 -3.288 1.059 1.00 86.50 92 ASN A O 1
ATOM 744 N N . CYS A 1 93 ? 4.652 -1.968 0.237 1.00 91.12 93 CYS A N 1
ATOM 745 C CA . CYS A 1 93 ? 5.164 -0.689 0.733 1.00 91.12 93 CYS A CA 1
ATOM 746 C C . CYS A 1 93 ? 4.399 -0.139 1.942 1.00 91.12 93 CYS A C 1
ATOM 748 O O . CYS A 1 93 ? 4.987 0.619 2.716 1.00 91.12 93 CYS A O 1
ATOM 750 N N . ILE A 1 94 ? 3.140 -0.529 2.142 1.00 90.69 94 ILE A N 1
ATOM 751 C CA . ILE A 1 94 ? 2.339 -0.136 3.310 1.00 90.69 94 ILE A CA 1
ATOM 752 C C . ILE A 1 94 ? 2.418 -1.243 4.353 1.00 90.69 94 ILE A C 1
ATOM 754 O O . ILE A 1 94 ? 2.328 -2.409 3.990 1.00 90.69 94 ILE A O 1
ATOM 758 N N . SER A 1 95 ? 2.619 -0.878 5.620 1.00 87.88 95 SER A N 1
ATOM 759 C CA . SER A 1 95 ? 2.541 -1.713 6.819 1.00 87.88 95 SER A CA 1
ATOM 760 C C . SER A 1 95 ? 1.201 -1.526 7.516 1.00 87.88 95 SER A C 1
ATOM 762 O O . SER A 1 95 ? 0.778 -0.390 7.744 1.00 87.88 95 SER A O 1
ATOM 764 N N . PHE A 1 96 ? 0.595 -2.639 7.924 1.00 85.12 96 PHE A N 1
ATOM 765 C CA . PHE A 1 96 ? -0.618 -2.658 8.735 1.00 85.12 96 PHE A CA 1
ATOM 766 C C . PHE A 1 96 ? -0.282 -3.097 10.152 1.00 85.12 96 PHE A C 1
ATOM 768 O O . PHE A 1 96 ? 0.465 -4.055 10.359 1.00 85.12 96 PHE A O 1
ATOM 775 N N . SER A 1 97 ? -0.840 -2.399 11.130 1.00 81.56 97 SER A N 1
ATOM 776 C CA . SER A 1 97 ? -0.838 -2.832 12.518 1.00 81.56 97 SER A CA 1
ATOM 777 C C . SER A 1 97 ? -2.151 -2.443 13.186 1.00 81.56 97 SER A C 1
ATOM 779 O O . SER A 1 97 ? -2.941 -1.675 12.642 1.00 81.56 97 SER A O 1
ATOM 781 N N . GLU A 1 98 ? -2.367 -2.927 14.407 1.00 75.31 98 GLU A N 1
ATOM 782 C CA . GLU A 1 98 ? -3.519 -2.527 15.227 1.00 75.31 98 GLU A CA 1
ATOM 783 C C . GLU A 1 98 ? -3.549 -1.013 15.513 1.00 75.31 98 GLU A C 1
ATOM 785 O O . GLU A 1 98 ? -4.586 -0.463 15.873 1.00 75.31 98 GLU A O 1
ATOM 790 N N . GLN A 1 99 ? -2.409 -0.330 15.366 1.00 80.06 99 GLN A N 1
ATOM 791 C CA . GLN A 1 99 ? -2.270 1.112 15.573 1.00 80.06 99 GLN A CA 1
ATOM 792 C C . GLN A 1 99 ? -2.529 1.925 14.295 1.00 80.06 99 GLN A C 1
ATOM 794 O O . GLN A 1 99 ? -2.588 3.152 14.368 1.00 80.06 99 GLN A O 1
ATOM 799 N N . GLY A 1 100 ? -2.690 1.259 13.147 1.00 84.25 100 GLY A N 1
ATOM 800 C CA . GLY A 1 100 ? -3.079 1.867 11.882 1.00 84.25 100 GLY A CA 1
ATOM 801 C C . GLY A 1 100 ? -2.140 1.567 10.721 1.00 84.25 100 GLY A C 1
ATOM 802 O O . GLY A 1 100 ? -1.462 0.538 10.668 1.00 84.25 100 GLY A O 1
ATOM 803 N N . LEU A 1 101 ? -2.154 2.479 9.751 1.00 88.44 101 LEU A N 1
ATOM 804 C CA . LEU A 1 101 ? -1.449 2.356 8.480 1.00 88.44 101 LEU A CA 1
ATOM 805 C C . LEU A 1 101 ? -0.146 3.160 8.509 1.00 88.44 101 LEU A C 1
ATOM 807 O O . LEU A 1 101 ? -0.115 4.298 8.975 1.00 88.44 101 LEU A O 1
ATOM 811 N N . SER A 1 102 ? 0.938 2.604 7.974 1.00 92.38 102 SER A N 1
ATOM 812 C CA . SER A 1 102 ? 2.216 3.321 7.848 1.00 92.38 102 SER A CA 1
ATOM 813 C C . SER A 1 102 ? 3.005 2.867 6.625 1.00 92.38 102 SER A C 1
ATOM 815 O O . SER A 1 102 ? 2.756 1.798 6.085 1.00 92.38 102 SER A O 1
ATOM 817 N N . LEU A 1 103 ? 3.981 3.654 6.171 1.00 93.88 103 LEU A N 1
ATOM 818 C CA . LEU A 1 103 ? 4.925 3.190 5.150 1.00 93.88 103 LEU A CA 1
ATOM 819 C C . LEU A 1 103 ? 6.008 2.325 5.789 1.00 93.88 103 LEU A C 1
ATOM 821 O O . LEU A 1 103 ? 6.555 2.671 6.838 1.00 93.88 103 LEU A O 1
ATOM 825 N N . LYS A 1 104 ? 6.392 1.240 5.116 1.00 93.50 104 LYS A N 1
ATOM 826 C CA . LYS A 1 104 ? 7.578 0.471 5.503 1.00 93.50 104 LYS A CA 1
ATOM 827 C C . LYS A 1 104 ? 8.827 1.345 5.338 1.00 93.50 104 LYS A C 1
ATOM 829 O O . LYS A 1 104 ? 8.928 2.039 4.329 1.00 93.50 104 LYS A O 1
ATOM 834 N N . PRO A 1 105 ? 9.814 1.307 6.252 1.00 95.25 105 PRO A N 1
ATOM 835 C CA . PRO A 1 105 ? 10.987 2.189 6.182 1.00 95.25 105 PRO A CA 1
ATOM 836 C C . PRO A 1 105 ? 11.779 2.102 4.868 1.00 95.25 105 PRO A C 1
ATOM 838 O O . PRO A 1 105 ? 12.418 3.066 4.456 1.00 95.25 105 PRO A O 1
ATOM 841 N N . ASP A 1 106 ? 11.730 0.951 4.201 1.00 94.75 106 ASP A N 1
ATOM 842 C CA . ASP A 1 106 ? 12.430 0.639 2.957 1.00 94.75 106 ASP A CA 1
ATOM 843 C C . ASP A 1 106 ? 11.534 0.717 1.704 1.00 94.75 106 ASP A C 1
ATOM 845 O O . ASP A 1 106 ? 11.946 0.259 0.637 1.00 94.75 106 ASP A O 1
ATOM 849 N N . TRP A 1 107 ? 10.334 1.308 1.791 1.00 94.31 107 TRP A N 1
ATOM 850 C CA . TRP A 1 107 ? 9.344 1.324 0.703 1.00 94.31 107 TRP A CA 1
ATOM 851 C C . TRP A 1 107 ? 9.898 1.830 -0.637 1.00 94.31 107 TRP A C 1
ATOM 853 O O . TRP A 1 107 ? 9.580 1.282 -1.687 1.00 94.31 107 TRP A O 1
ATOM 863 N N . GLN A 1 108 ? 10.785 2.829 -0.622 1.00 94.62 108 GLN A N 1
ATOM 864 C CA . GLN A 1 108 ? 11.402 3.353 -1.846 1.00 94.62 108 GLN A CA 1
ATOM 865 C C . GLN A 1 108 ? 12.333 2.339 -2.514 1.00 94.62 108 GLN A C 1
ATOM 867 O O . GLN A 1 108 ? 12.433 2.303 -3.738 1.00 94.62 108 GLN A O 1
ATOM 872 N N . ASN A 1 109 ? 13.042 1.527 -1.724 1.00 92.31 109 ASN A N 1
ATOM 873 C CA . ASN A 1 109 ? 13.893 0.467 -2.259 1.00 92.31 109 ASN A CA 1
ATOM 874 C C . ASN A 1 109 ? 13.031 -0.630 -2.873 1.00 92.31 109 ASN A C 1
ATOM 876 O O . ASN A 1 109 ? 13.321 -1.066 -3.979 1.00 92.31 109 ASN A O 1
ATOM 880 N N . ARG A 1 110 ? 11.927 -0.989 -2.210 1.00 91.50 110 ARG A N 1
ATOM 881 C CA . ARG A 1 110 ? 10.935 -1.923 -2.754 1.00 91.50 110 ARG A CA 1
ATOM 882 C C . ARG A 1 110 ? 10.359 -1.406 -4.068 1.00 91.50 110 ARG A C 1
ATOM 884 O O . ARG A 1 110 ? 10.327 -2.148 -5.041 1.00 91.50 110 ARG A O 1
ATOM 891 N N . ALA A 1 111 ? 9.969 -0.132 -4.131 1.00 91.06 111 ALA A N 1
ATOM 892 C CA . ALA A 1 111 ? 9.415 0.482 -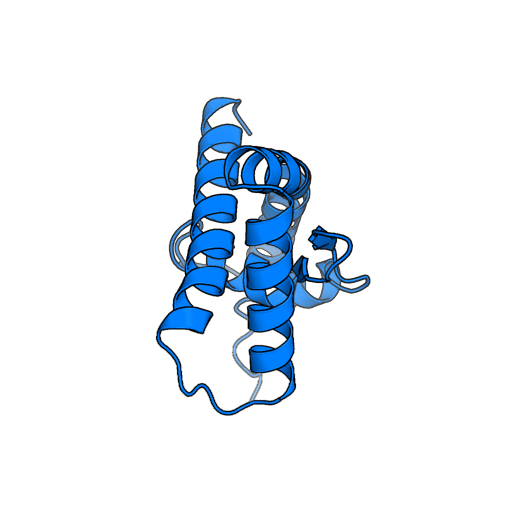5.340 1.00 91.06 111 ALA A CA 1
ATOM 893 C C . ALA A 1 111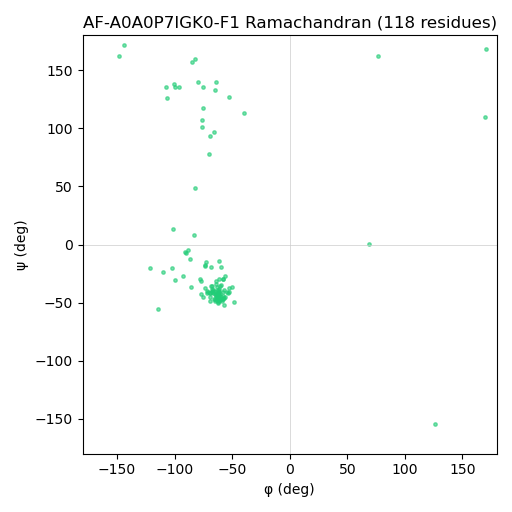 ? 10.371 0.378 -6.536 1.00 91.06 111 ALA A C 1
ATOM 895 O O . ALA A 1 111 ? 9.950 0.065 -7.641 1.00 91.06 111 ALA A O 1
ATOM 896 N N . ARG A 1 112 ? 11.679 0.548 -6.307 1.00 90.12 112 ARG A N 1
ATOM 897 C CA . ARG A 1 112 ? 12.705 0.372 -7.351 1.00 90.12 112 ARG A CA 1
ATOM 898 C C . ARG A 1 112 ? 12.871 -1.075 -7.821 1.00 90.12 112 ARG A C 1
ATOM 900 O O . ARG A 1 112 ? 13.447 -1.284 -8.879 1.00 90.12 112 ARG A O 1
ATOM 907 N N . THR A 1 113 ? 12.420 -2.055 -7.041 1.00 87.44 113 THR A N 1
ATOM 908 C CA . THR A 1 113 ? 12.437 -3.475 -7.433 1.00 87.44 113 THR A CA 1
ATOM 909 C C . THR A 1 113 ? 11.160 -3.918 -8.143 1.00 87.44 113 THR A C 1
ATOM 911 O O . THR A 1 113 ? 11.105 -5.039 -8.639 1.00 87.44 113 THR A O 1
ATOM 914 N N . TYR A 1 114 ? 10.134 -3.065 -8.216 1.00 84.31 114 TYR A N 1
ATOM 915 C CA . TYR A 1 114 ? 8.914 -3.388 -8.945 1.00 84.31 114 TYR A CA 1
ATOM 916 C C . TYR A 1 114 ? 9.196 -3.541 -10.444 1.00 84.31 114 TYR A C 1
ATOM 918 O O . TYR A 1 114 ? 9.898 -2.720 -11.031 1.00 84.31 114 TYR A O 1
ATOM 926 N N . GLY A 1 115 ? 8.681 -4.609 -11.057 1.00 73.19 115 GLY A N 1
ATOM 927 C CA . GLY A 1 115 ? 8.925 -4.920 -12.468 1.00 73.19 115 GLY A CA 1
ATOM 928 C C . GLY A 1 115 ? 10.362 -5.351 -12.795 1.00 73.19 115 GLY A C 1
ATOM 929 O O . GLY A 1 115 ? 10.652 -5.663 -13.953 1.00 73.19 115 GLY A O 1
ATOM 930 N N . ALA A 1 116 ? 11.266 -5.416 -11.806 1.00 70.62 116 ALA A N 1
ATOM 931 C CA . ALA A 1 116 ? 12.570 -6.035 -11.987 1.00 70.62 116 ALA A CA 1
ATOM 932 C C . ALA A 1 116 ? 12.341 -7.530 -12.233 1.00 70.62 116 ALA A C 1
ATOM 934 O O . ALA A 1 116 ? 12.137 -8.304 -11.300 1.00 70.62 116 ALA A O 1
ATOM 935 N N . LYS A 1 117 ? 12.330 -7.933 -13.510 1.00 55.38 117 LYS A N 1
ATOM 936 C CA . LYS A 1 117 ? 12.434 -9.344 -13.880 1.00 55.38 117 LYS A CA 1
ATOM 937 C C . LYS A 1 117 ? 13.669 -9.877 -13.178 1.00 55.38 117 LYS A C 1
ATOM 939 O O . LYS A 1 117 ? 14.729 -9.267 -13.323 1.00 55.38 117 LYS A O 1
ATOM 944 N N . ASP A 1 118 ? 13.514 -10.965 -12.427 1.00 45.81 118 ASP A N 1
ATOM 945 C CA . ASP A 1 118 ? 14.634 -11.695 -11.846 1.00 45.81 118 ASP A CA 1
ATOM 946 C C . ASP A 1 118 ? 15.757 -11.744 -12.884 1.00 45.81 118 ASP A C 1
ATOM 948 O O . ASP A 1 118 ? 15.588 -12.297 -13.975 1.00 45.81 118 ASP A O 1
ATOM 952 N N . ALA A 1 119 ? 16.868 -11.070 -12.585 1.00 37.00 119 ALA A N 1
ATOM 953 C CA . ALA A 1 119 ? 18.079 -11.169 -13.375 1.00 37.00 119 ALA A CA 1
ATOM 954 C C . ALA A 1 119 ? 18.646 -12.573 -13.126 1.00 37.00 119 ALA A C 1
ATOM 956 O O . ALA A 1 119 ? 19.520 -12.754 -12.279 1.00 37.00 119 ALA A O 1
ATOM 957 N N . ALA A 1 120 ? 18.044 -13.562 -13.784 1.00 35.00 120 ALA A N 1
ATOM 958 C CA . ALA A 1 120 ? 18.549 -14.921 -13.895 1.00 35.00 120 ALA A CA 1
ATOM 959 C C . ALA A 1 120 ? 19.692 -14.972 -14.915 1.00 35.00 120 ALA A C 1
ATOM 961 O O . ALA A 1 120 ? 19.563 -14.335 -15.988 1.00 35.00 120 ALA A O 1
#

Radius of gyration: 14.49 Å; Cα contacts (8 Å, |Δi|>4): 113; chains: 1; bounding box: 33×37×35 Å

Foldseek 3Di:
DDPVVLVVLLVLLLVLLVVLLVCLVPDPDPDPVSNQQNVFSVLLCVVQPSVVLSVLSSVCSVVLVLLQVLCCVLDPDPDDSRPPRSNVLSVPFWGGGNVGIDGDPCSSVVSNCVPVDPPD

Organism: NCBI:txid154981